Protein AF-A0A6I1KPI6-F1 (afdb_monomer_lite)

pLDDT: mean 81.3, std 11.46, range [42.84, 95.81]

Secondary structure (DSSP, 8-state):
---HHHHHHHHHHHHHHTT-----EEEE---S---HHHHHHHHHHHHHHT-EEEE---GGGS-GGG--GGG-S----SSS-SS-----

Foldseek 3Di:
DPCVLVVVVVVVVVCVVVVNDDALEAEDEDDDDPQQVNVVVSVVSSVVVVHHYDYDDDPVRHDPVRPDPVNDPDDDDPVDHPDDDPDD

Radius of gyration: 16.35 Å; chains: 1; bounding box: 32×30×58 Å

Sequence (88 aa):
METRPLFDIAYTLFANEENIPCLHFLLNDKKELMHDNQLLKIAQLVNQKGIQFVASILKDKLPEELNREEYFVVKLSQGDKLFRVEGY

Structure (mmCIF, N/CA/C/O backbone):
data_AF-A0A6I1KPI6-F1
#
_entry.id   AF-A0A6I1KPI6-F1
#
loop_
_atom_site.group_PDB
_atom_site.id
_atom_site.type_symbol
_atom_site.label_atom_id
_atom_site.label_alt_id
_atom_site.label_comp_id
_atom_site.label_asym_id
_atom_site.label_entity_id
_atom_site.label_seq_id
_atom_site.pdbx_PDB_ins_code
_atom_site.Cartn_x
_atom_site.Cartn_y
_atom_site.Cartn_z
_atom_site.occupancy
_atom_site.B_iso_or_equiv
_atom_site.auth_seq_id
_atom_site.auth_comp_id
_atom_site.auth_asym_id
_atom_site.auth_atom_id
_atom_site.pdbx_PDB_model_num
ATOM 1 N N . MET A 1 1 ? 6.242 17.800 -0.364 1.00 42.84 1 MET A N 1
ATOM 2 C CA . MET A 1 1 ? 4.782 17.617 -0.236 1.00 42.84 1 MET A CA 1
ATOM 3 C C . MET A 1 1 ? 4.554 16.159 0.169 1.00 42.84 1 MET A C 1
ATOM 5 O O . MET A 1 1 ? 4.135 15.362 -0.646 1.00 42.84 1 MET A O 1
ATOM 9 N N . GLU A 1 2 ? 4.922 15.781 1.403 1.00 51.28 2 GLU A N 1
ATOM 10 C CA . GLU A 1 2 ? 5.150 14.368 1.804 1.00 51.28 2 GLU A CA 1
ATOM 11 C C . 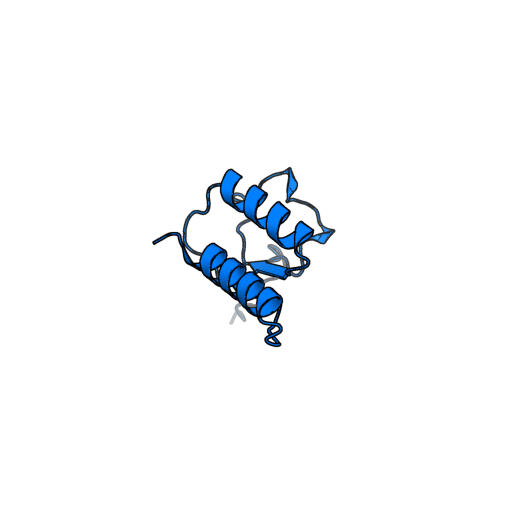GLU A 1 2 ? 4.076 13.775 2.752 1.00 51.28 2 GLU A C 1
ATOM 13 O O . GLU A 1 2 ? 4.303 12.753 3.388 1.00 51.28 2 GLU A O 1
ATOM 18 N N . THR A 1 3 ? 2.902 14.397 2.909 1.00 58.38 3 THR A N 1
ATOM 19 C CA . THR A 1 3 ? 2.015 14.110 4.062 1.00 58.38 3 THR A CA 1
ATOM 20 C C . THR A 1 3 ? 0.757 13.289 3.771 1.00 58.38 3 THR A C 1
ATOM 22 O O . THR A 1 3 ? 0.066 12.916 4.71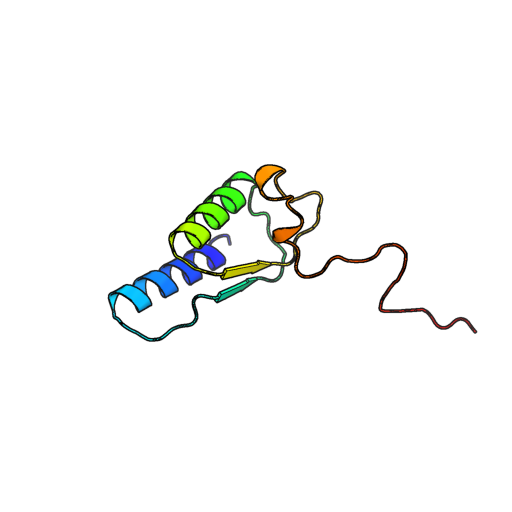6 1.00 58.38 3 THR A O 1
ATOM 25 N N . ARG A 1 4 ? 0.431 12.979 2.508 1.00 68.12 4 ARG A N 1
ATOM 26 C CA . ARG A 1 4 ? -0.895 12.430 2.157 1.00 68.12 4 ARG A CA 1
ATOM 27 C C . ARG A 1 4 ? -1.187 11.040 2.761 1.00 68.12 4 ARG A C 1
ATOM 29 O O . ARG A 1 4 ? -2.190 10.935 3.458 1.00 68.12 4 ARG A O 1
ATOM 36 N N . PRO A 1 5 ? -0.308 10.021 2.649 1.00 71.31 5 PRO A N 1
ATOM 37 C CA . PRO A 1 5 ? -0.597 8.699 3.213 1.00 71.31 5 PRO A CA 1
ATOM 38 C C . PRO A 1 5 ? -0.736 8.712 4.739 1.00 71.31 5 PRO A C 1
ATOM 40 O O . PRO A 1 5 ? -1.591 8.029 5.291 1.00 71.31 5 PRO A O 1
ATOM 43 N N . LEU A 1 6 ? 0.086 9.509 5.435 1.00 75.25 6 LEU A N 1
ATOM 44 C CA . LEU A 1 6 ? -0.020 9.650 6.889 1.00 75.25 6 LEU A CA 1
ATOM 45 C C . LEU A 1 6 ? -1.319 10.346 7.296 1.00 75.25 6 LEU A C 1
ATOM 47 O O . LEU A 1 6 ? -1.906 9.973 8.308 1.00 75.25 6 LEU A O 1
ATOM 51 N N . PHE A 1 7 ? -1.756 11.344 6.530 1.00 82.50 7 PHE A N 1
ATOM 52 C CA . PHE A 1 7 ? -2.999 12.055 6.800 1.00 82.50 7 PHE A CA 1
ATOM 53 C C . PHE A 1 7 ? -4.211 11.130 6.675 1.00 82.50 7 PHE A C 1
ATOM 55 O O . PHE A 1 7 ? -5.056 11.108 7.567 1.00 82.50 7 PHE A O 1
ATOM 62 N N . ASP A 1 8 ? -4.256 10.308 5.628 1.00 83.81 8 ASP A N 1
ATOM 63 C CA . ASP A 1 8 ? -5.366 9.378 5.419 1.00 83.81 8 ASP A CA 1
ATOM 64 C C . ASP A 1 8 ? -5.401 8.280 6.505 1.00 83.81 8 ASP A C 1
ATOM 66 O O . ASP A 1 8 ? -6.470 7.905 6.999 1.00 83.81 8 ASP A O 1
ATOM 70 N N . ILE A 1 9 ? -4.228 7.809 6.959 1.00 86.56 9 ILE A N 1
ATOM 71 C CA . ILE A 1 9 ? -4.126 6.898 8.113 1.00 86.56 9 ILE A CA 1
ATOM 72 C C . ILE A 1 9 ? -4.623 7.591 9.386 1.00 86.56 9 ILE A C 1
ATOM 74 O O . ILE A 1 9 ? -5.418 7.011 10.123 1.00 86.56 9 ILE A O 1
ATOM 78 N N . ALA A 1 10 ? -4.185 8.825 9.649 1.00 88.06 10 ALA A N 1
ATOM 79 C CA . ALA A 1 10 ? -4.604 9.580 10.828 1.00 88.06 10 ALA A CA 1
ATOM 80 C C . ALA A 1 10 ? -6.121 9.811 10.842 1.00 88.06 10 ALA A C 1
ATOM 82 O O . ALA A 1 10 ? -6.751 9.640 11.882 1.00 88.06 10 ALA A O 1
ATOM 83 N N . TYR A 1 11 ? -6.717 10.113 9.686 1.00 88.19 11 TYR A N 1
ATOM 84 C CA . TYR A 1 11 ? -8.166 10.230 9.546 1.00 88.19 11 TYR A CA 1
ATOM 85 C C . TYR A 1 11 ? -8.883 8.916 9.871 1.00 88.19 11 TYR A C 1
ATOM 87 O O . TYR A 1 11 ? -9.860 8.916 10.613 1.00 88.19 11 TYR A O 1
ATOM 95 N N . THR A 1 12 ? -8.369 7.790 9.372 1.00 89.25 12 THR A N 1
ATOM 96 C CA . THR A 1 12 ? -8.931 6.461 9.662 1.00 89.25 12 THR A CA 1
ATOM 97 C C . THR A 1 12 ? -8.885 6.150 11.163 1.00 89.25 12 THR A C 1
ATOM 99 O O . THR A 1 12 ? -9.840 5.618 11.725 1.00 89.25 12 THR A O 1
ATOM 102 N N . LEU A 1 13 ? -7.786 6.507 11.835 1.00 90.31 13 LEU A N 1
ATOM 103 C CA . LEU A 1 13 ? -7.647 6.330 13.282 1.00 90.31 13 LEU A CA 1
ATOM 104 C C . LEU A 1 13 ? -8.613 7.225 14.063 1.00 90.31 13 LEU A C 1
ATOM 106 O O . LEU A 1 13 ? -9.280 6.736 14.968 1.00 90.31 13 LEU A O 1
ATOM 110 N N . PHE A 1 14 ? -8.735 8.491 13.673 1.00 92.88 14 PHE A N 1
ATOM 111 C CA . PHE A 1 14 ? -9.687 9.422 14.272 1.00 92.88 14 PHE A CA 1
ATOM 112 C C . PHE A 1 14 ? -11.136 8.942 14.110 1.00 92.88 14 PHE A C 1
ATOM 114 O O . PHE A 1 14 ? -11.897 8.908 15.070 1.00 92.88 14 PHE A O 1
ATOM 121 N N . ALA A 1 15 ? -11.514 8.504 12.908 1.00 92.19 15 ALA A N 1
ATOM 122 C CA . ALA A 1 15 ? -12.849 7.981 12.650 1.00 92.19 15 ALA A CA 1
ATOM 123 C C . ALA A 1 15 ? -13.149 6.728 13.492 1.00 92.19 15 ALA A C 1
ATOM 125 O O . ALA A 1 15 ? -14.261 6.590 13.993 1.00 92.19 15 ALA A O 1
ATOM 126 N N . ASN A 1 16 ? -12.159 5.859 13.725 1.00 90.50 16 ASN A N 1
ATOM 127 C CA . ASN A 1 16 ? -12.314 4.729 14.646 1.00 90.50 16 ASN A CA 1
ATOM 128 C C . ASN A 1 16 ? -12.567 5.175 16.091 1.00 90.50 16 ASN A C 1
ATOM 130 O O . ASN A 1 16 ? -13.425 4.599 16.757 1.00 90.50 16 ASN A O 1
ATOM 134 N N . GLU A 1 17 ? -11.828 6.175 16.577 1.00 94.31 17 GLU A N 1
ATOM 135 C CA . GLU A 1 17 ? -11.989 6.713 17.935 1.00 94.31 17 GLU A CA 1
ATOM 136 C C . GLU A 1 17 ? -13.375 7.348 18.129 1.00 94.31 17 GLU A C 1
ATOM 138 O O . GLU A 1 17 ? -14.052 7.077 19.122 1.00 94.31 17 GLU A O 1
ATOM 143 N N . GLU A 1 18 ? -13.853 8.089 17.131 1.00 95.81 18 GLU A N 1
ATOM 144 C CA . GLU A 1 18 ? -15.175 8.728 17.135 1.00 95.81 18 GLU A CA 1
ATOM 145 C C . GLU A 1 18 ? -16.323 7.776 16.737 1.00 95.81 18 GLU A C 1
ATOM 147 O O . GLU A 1 18 ? -17.476 8.197 16.640 1.00 95.81 18 GLU A O 1
ATOM 152 N N . ASN A 1 19 ? -16.041 6.485 16.514 1.00 92.62 19 ASN A N 1
ATOM 153 C CA . ASN A 1 19 ? -17.005 5.481 16.036 1.00 92.62 19 ASN A CA 1
ATOM 154 C C . ASN A 1 19 ? -17.722 5.886 14.729 1.00 92.62 19 ASN A C 1
ATOM 156 O O . ASN A 1 19 ? -18.874 5.519 14.484 1.00 92.62 19 ASN A O 1
ATOM 160 N N . ILE A 1 20 ? -17.032 6.636 13.871 1.00 94.75 20 ILE A N 1
ATOM 161 C CA . ILE A 1 20 ? -17.495 7.042 12.548 1.00 94.75 20 ILE A CA 1
ATOM 162 C C . ILE A 1 20 ? -17.182 5.906 11.559 1.00 94.75 20 ILE A C 1
ATOM 164 O O . ILE A 1 20 ? -16.011 5.568 11.362 1.00 94.75 20 ILE A O 1
ATOM 168 N N . PRO A 1 21 ? -18.191 5.323 10.883 1.00 88.94 21 PRO A N 1
ATOM 169 C CA . PRO A 1 21 ? -17.954 4.319 9.853 1.00 88.94 21 PRO A CA 1
ATOM 170 C C . PRO A 1 21 ? -17.112 4.893 8.707 1.00 88.94 21 PRO A C 1
ATOM 172 O O . PRO A 1 21 ? -17.511 5.855 8.051 1.00 88.94 21 PRO A O 1
ATOM 175 N N . CYS A 1 22 ? -15.958 4.287 8.441 1.00 88.69 22 CYS A N 1
ATOM 176 C CA . CYS A 1 22 ? -15.073 4.659 7.341 1.00 88.69 22 CYS A CA 1
ATOM 177 C C . CYS A 1 22 ? -14.419 3.416 6.726 1.00 88.69 22 CYS A C 1
ATOM 179 O O . CYS A 1 22 ? -14.426 2.339 7.322 1.00 88.69 22 CYS A O 1
ATOM 181 N N . LEU A 1 23 ? -13.877 3.553 5.513 1.00 86.75 23 LEU A N 1
ATOM 182 C CA . LEU A 1 23 ? -13.109 2.483 4.883 1.00 86.75 23 LEU A CA 1
ATOM 183 C C . LEU A 1 23 ? -11.663 2.500 5.385 1.00 86.75 23 LEU A C 1
ATOM 185 O O . LEU A 1 23 ? -10.950 3.480 5.185 1.00 86.75 23 LEU A O 1
ATOM 189 N N . HIS A 1 24 ? -11.193 1.372 5.918 1.00 89.81 24 HIS A N 1
ATOM 190 C CA . HIS A 1 24 ? -9.785 1.131 6.271 1.00 89.81 24 HIS A CA 1
ATOM 191 C C . HIS A 1 24 ? -8.951 0.767 5.041 1.00 89.81 24 HIS A C 1
ATOM 193 O O . HIS A 1 24 ? -8.221 -0.224 5.040 1.00 89.81 24 HIS A O 1
ATOM 199 N N . PHE A 1 25 ? -9.094 1.540 3.967 1.00 87.50 25 PHE A N 1
ATOM 200 C CA . PHE A 1 25 ? -8.477 1.261 2.677 1.00 87.50 25 PHE A CA 1
ATOM 201 C C . PHE A 1 25 ? -7.888 2.529 2.065 1.00 87.50 25 PHE A C 1
ATOM 203 O O . PHE A 1 25 ? -8.561 3.549 1.937 1.00 87.50 25 PHE A O 1
ATOM 210 N N . LEU A 1 26 ? -6.629 2.437 1.650 1.00 86.81 26 LEU A N 1
ATOM 211 C CA . LEU A 1 26 ? -5.848 3.535 1.100 1.00 86.81 26 LEU A CA 1
ATOM 212 C C . LEU A 1 26 ? -5.347 3.144 -0.283 1.00 86.81 26 LEU A C 1
ATOM 214 O O . LEU A 1 26 ? -4.559 2.208 -0.409 1.00 86.81 26 LEU A O 1
ATOM 218 N N . LEU A 1 27 ? -5.766 3.885 -1.308 1.00 84.50 27 LEU A N 1
ATOM 219 C CA . LEU A 1 27 ? -5.275 3.723 -2.673 1.00 84.50 27 LEU A CA 1
ATOM 220 C C . LEU A 1 27 ? -4.416 4.923 -3.050 1.00 84.50 27 LEU A C 1
ATOM 222 O O . LEU A 1 27 ? -4.911 6.045 -3.131 1.00 84.50 27 LEU A O 1
ATOM 226 N N . ASN A 1 28 ? -3.132 4.683 -3.295 1.00 77.62 28 ASN A N 1
ATOM 227 C CA . ASN A 1 28 ? -2.197 5.728 -3.693 1.00 77.62 28 ASN A CA 1
ATOM 228 C C . ASN A 1 28 ? -1.581 5.401 -5.055 1.00 77.62 28 ASN A C 1
ATOM 230 O O . ASN A 1 28 ? -0.973 4.348 -5.235 1.00 77.62 28 ASN A O 1
ATOM 234 N N . ASP A 1 29 ? -1.709 6.321 -6.010 1.00 68.31 29 ASP A N 1
ATOM 235 C CA . ASP A 1 29 ? -1.002 6.224 -7.286 1.00 68.31 29 ASP A CA 1
ATOM 236 C C . ASP A 1 29 ? 0.387 6.879 -7.181 1.00 68.31 29 ASP A C 1
ATOM 238 O O . ASP A 1 29 ? 0.557 7.931 -6.554 1.00 68.31 29 ASP A O 1
ATOM 242 N N . LYS A 1 30 ? 1.417 6.225 -7.724 1.00 64.88 30 LYS A N 1
ATOM 243 C CA . LYS A 1 30 ? 2.818 6.551 -7.441 1.00 64.88 30 LYS A CA 1
ATOM 244 C C . LYS A 1 30 ? 3.298 7.778 -8.207 1.00 64.88 30 LYS A C 1
ATOM 246 O O . LYS A 1 30 ? 3.459 7.710 -9.424 1.00 64.88 30 LYS A O 1
ATOM 251 N N . LYS A 1 31 ? 3.738 8.810 -7.477 1.00 50.94 31 LYS A N 1
ATOM 252 C CA . LYS A 1 31 ? 4.969 9.567 -7.791 1.00 50.94 31 LYS A CA 1
ATOM 253 C C . LYS A 1 31 ? 5.304 10.597 -6.706 1.00 50.94 31 LYS A C 1
ATOM 255 O O . LYS A 1 31 ? 5.059 11.776 -6.878 1.00 50.94 31 LYS A O 1
ATOM 260 N N . GLU A 1 32 ? 5.905 10.161 -5.606 1.00 51.44 32 GLU A N 1
ATOM 261 C CA . GLU A 1 32 ? 7.026 10.881 -4.986 1.00 51.44 32 GLU A CA 1
ATOM 262 C C . GLU A 1 32 ? 7.673 9.983 -3.930 1.00 51.44 32 GLU A C 1
ATOM 264 O O . GLU A 1 32 ? 7.043 9.090 -3.366 1.00 51.44 32 GLU A O 1
ATOM 269 N N . LEU A 1 33 ? 8.984 10.129 -3.807 1.00 53.78 33 LEU A N 1
ATOM 270 C CA . LEU A 1 33 ? 9.916 9.247 -3.119 1.00 53.78 33 LEU A CA 1
ATOM 271 C C . LEU A 1 33 ? 9.577 9.085 -1.631 1.00 53.78 33 LEU A C 1
ATOM 273 O O . LEU A 1 33 ? 10.123 9.791 -0.794 1.00 53.78 33 LEU A O 1
ATOM 277 N N . MET A 1 34 ? 8.748 8.105 -1.277 1.00 61.12 34 MET A N 1
ATOM 278 C CA . MET A 1 34 ? 8.826 7.574 0.079 1.00 61.12 34 MET A CA 1
ATOM 279 C C . MET A 1 34 ? 10.129 6.797 0.180 1.00 61.12 34 MET A C 1
ATOM 281 O O . MET A 1 34 ? 10.324 5.811 -0.532 1.00 61.12 34 MET A O 1
ATOM 285 N N . HIS A 1 35 ? 11.040 7.280 1.021 1.00 67.62 35 HIS A N 1
ATOM 286 C CA . HIS A 1 35 ? 12.257 6.550 1.350 1.00 67.62 35 HIS A CA 1
ATOM 287 C C . HIS A 1 35 ? 11.890 5.159 1.886 1.00 67.62 35 HIS A C 1
ATOM 289 O O . HIS A 1 35 ? 10.900 5.019 2.605 1.00 67.62 35 HIS A O 1
ATOM 295 N N . ASP A 1 36 ? 12.709 4.148 1.595 1.00 70.81 36 ASP A N 1
ATOM 296 C CA . ASP A 1 36 ? 12.475 2.740 1.961 1.00 70.81 36 ASP A CA 1
ATOM 297 C C . ASP A 1 36 ? 12.040 2.565 3.432 1.00 70.81 36 ASP A C 1
ATOM 299 O O . ASP A 1 36 ? 11.073 1.866 3.741 1.00 70.81 36 ASP A O 1
ATOM 303 N N . ASN A 1 37 ? 12.664 3.323 4.340 1.00 76.69 37 ASN A N 1
ATOM 304 C CA . ASN A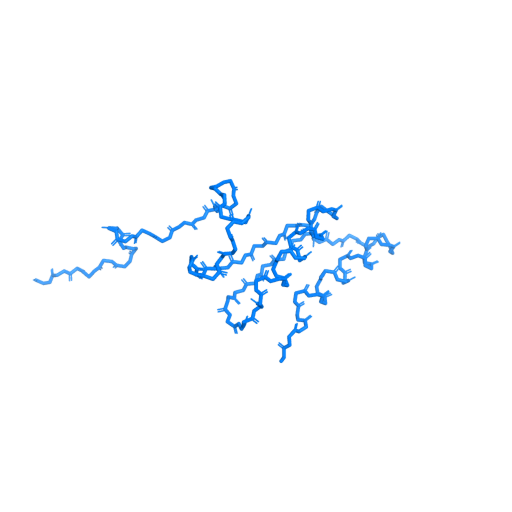 1 37 ? 12.341 3.336 5.770 1.00 76.69 37 ASN A CA 1
ATOM 305 C C . ASN A 1 37 ? 10.926 3.843 6.101 1.00 76.69 37 ASN A C 1
ATOM 307 O O . ASN A 1 37 ? 10.336 3.417 7.094 1.00 76.69 37 ASN A O 1
ATOM 311 N N . GLN A 1 38 ? 10.380 4.778 5.325 1.00 77.94 38 GLN A N 1
ATOM 312 C CA . GLN A 1 38 ? 9.015 5.276 5.518 1.00 77.94 38 GLN A CA 1
ATOM 313 C C . GLN A 1 38 ? 7.994 4.238 5.056 1.00 77.94 38 GLN A C 1
ATOM 315 O O . GLN A 1 38 ? 6.999 4.019 5.747 1.00 77.94 38 GLN A O 1
ATOM 320 N N . LEU A 1 39 ? 8.265 3.554 3.939 1.00 83.25 39 LEU A N 1
ATOM 321 C CA . LEU A 1 39 ? 7.389 2.500 3.434 1.00 83.25 39 LEU A CA 1
ATOM 322 C C . LEU A 1 39 ? 7.301 1.327 4.418 1.00 83.25 39 LEU A C 1
ATOM 324 O O . LEU A 1 39 ? 6.201 0.858 4.698 1.00 83.25 39 LEU A O 1
ATOM 328 N N . LEU A 1 40 ? 8.428 0.915 5.008 1.00 87.00 40 LEU A N 1
ATOM 329 C CA . LEU A 1 40 ? 8.453 -0.112 6.056 1.00 87.00 40 LEU A CA 1
ATOM 330 C C . LEU A 1 40 ? 7.636 0.293 7.288 1.00 87.00 40 LEU A C 1
ATOM 332 O O . LEU A 1 40 ? 6.830 -0.497 7.780 1.00 87.00 40 LEU A O 1
ATOM 336 N N . LYS A 1 41 ? 7.796 1.533 7.767 1.00 87.38 41 LYS A N 1
ATOM 337 C CA . LYS A 1 41 ? 7.027 2.048 8.913 1.00 87.38 41 LYS A CA 1
ATOM 338 C C . LYS A 1 41 ? 5.530 2.0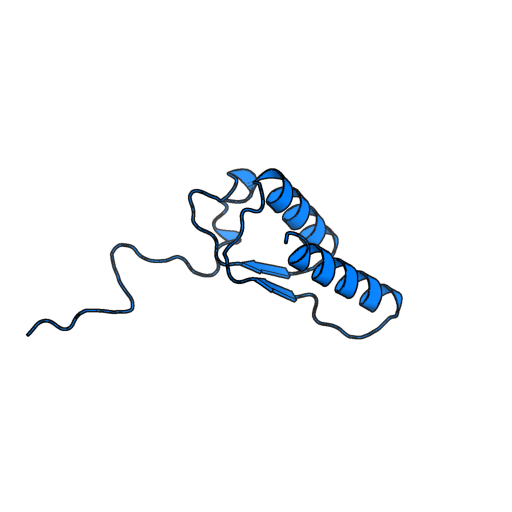97 8.626 1.00 87.38 41 LYS A C 1
ATOM 340 O O . LYS A 1 41 ? 4.735 1.730 9.487 1.00 87.38 41 LYS A O 1
ATOM 345 N N . ILE A 1 42 ? 5.145 2.522 7.423 1.00 85.69 42 ILE A N 1
ATOM 346 C CA . ILE A 1 42 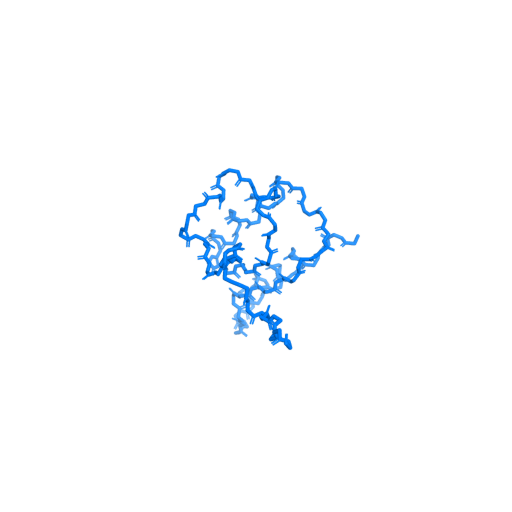? 3.742 2.541 7.002 1.00 85.69 42 ILE A CA 1
ATOM 347 C C . ILE A 1 42 ? 3.201 1.119 6.918 1.00 85.69 42 ILE A C 1
ATOM 349 O O . ILE A 1 42 ? 2.156 0.861 7.501 1.00 85.69 42 ILE A O 1
ATOM 353 N N . ALA A 1 43 ? 3.927 0.185 6.298 1.00 88.00 43 ALA A N 1
ATOM 354 C CA . ALA A 1 43 ? 3.527 -1.220 6.227 1.00 88.00 43 ALA A CA 1
ATOM 355 C C . ALA A 1 43 ? 3.311 -1.832 7.624 1.00 88.00 43 ALA A C 1
ATOM 357 O O . ALA A 1 43 ? 2.309 -2.503 7.863 1.00 88.00 43 ALA A O 1
ATOM 358 N N . GLN A 1 44 ? 4.207 -1.558 8.577 1.00 89.88 44 GLN A N 1
ATOM 359 C CA . GLN A 1 44 ? 4.046 -1.993 9.968 1.00 89.88 44 GLN A CA 1
ATOM 360 C C . GLN A 1 44 ? 2.807 -1.375 10.624 1.00 89.88 44 GLN A C 1
ATOM 362 O O . GLN A 1 44 ? 2.024 -2.090 11.250 1.00 89.88 44 GLN A O 1
ATOM 367 N N . LEU A 1 45 ? 2.612 -0.065 10.462 1.00 89.38 45 LEU A N 1
ATOM 368 C CA . LEU A 1 45 ? 1.492 0.662 11.053 1.00 89.38 45 LEU A CA 1
ATOM 369 C C . LEU A 1 45 ? 0.143 0.173 10.515 1.00 89.38 45 LEU A C 1
ATOM 371 O O . LEU A 1 45 ? -0.758 -0.115 11.301 1.00 89.38 45 LEU A O 1
ATOM 375 N N . VAL A 1 46 ? 0.002 0.054 9.192 1.00 89.19 46 VAL A N 1
ATOM 376 C CA . VAL A 1 46 ? -1.259 -0.371 8.568 1.00 89.19 46 VAL A CA 1
ATOM 377 C C . VAL A 1 46 ? -1.582 -1.825 8.919 1.00 89.19 46 VAL A C 1
ATOM 379 O O . VAL A 1 46 ? -2.723 -2.112 9.271 1.00 89.19 46 VAL A O 1
ATOM 382 N N . ASN A 1 47 ? -0.577 -2.708 8.988 1.00 89.44 47 ASN A N 1
ATOM 383 C CA . ASN A 1 47 ? -0.763 -4.091 9.441 1.00 89.44 47 ASN A CA 1
ATOM 384 C C . ASN A 1 47 ? -1.215 -4.173 10.908 1.00 89.44 47 ASN A C 1
ATOM 386 O O . ASN A 1 47 ? -2.127 -4.931 11.226 1.00 89.44 47 ASN A O 1
ATOM 390 N N . GLN A 1 48 ? -0.624 -3.377 11.806 1.00 91.81 48 GLN A N 1
ATOM 391 C CA . GLN A 1 48 ? -1.026 -3.343 13.220 1.00 91.81 48 GLN A CA 1
ATOM 392 C C . GLN A 1 48 ? -2.440 -2.787 13.427 1.00 91.81 48 GLN A C 1
ATOM 394 O O . GLN A 1 48 ? -3.111 -3.152 14.391 1.00 91.81 48 GLN A O 1
ATOM 399 N N . LYS A 1 49 ? -2.879 -1.876 12.554 1.00 88.62 49 LYS A N 1
ATOM 400 C CA . LYS A 1 49 ? -4.174 -1.189 12.653 1.00 88.62 49 LYS A CA 1
ATOM 401 C C . LYS A 1 49 ? -5.272 -1.818 11.791 1.00 88.62 49 LYS A C 1
ATOM 403 O O . LYS A 1 49 ? -6.395 -1.328 11.828 1.00 88.62 49 LYS A O 1
ATOM 408 N N . GLY A 1 50 ? -4.969 -2.880 11.040 1.00 89.50 50 GLY A N 1
ATOM 409 C CA . GLY A 1 50 ? -5.930 -3.536 10.147 1.00 89.50 50 GLY A CA 1
ATOM 410 C C . GLY A 1 50 ? -6.339 -2.679 8.945 1.00 89.50 50 GLY A C 1
ATOM 411 O O . GLY A 1 50 ? -7.458 -2.801 8.459 1.00 89.50 50 GLY A O 1
ATOM 412 N N . ILE A 1 51 ? -5.454 -1.794 8.485 1.00 90.94 51 ILE A N 1
ATOM 413 C CA . ILE A 1 51 ? -5.677 -0.912 7.336 1.00 90.94 51 ILE A CA 1
ATOM 414 C C . ILE A 1 51 ? -5.021 -1.534 6.101 1.00 90.94 51 ILE A C 1
ATOM 416 O O . ILE A 1 51 ? -3.890 -2.016 6.152 1.00 90.94 51 ILE A O 1
ATOM 420 N N . GLN A 1 52 ? -5.717 -1.509 4.971 1.00 89.81 52 GLN A N 1
ATOM 421 C CA . GLN A 1 52 ? -5.187 -1.955 3.690 1.00 89.81 52 GLN A CA 1
ATOM 422 C C . GLN A 1 52 ? -4.566 -0.780 2.936 1.00 89.81 52 GLN A C 1
ATOM 424 O O . GLN A 1 52 ? -5.222 0.228 2.682 1.00 89.81 52 GLN A O 1
ATOM 429 N N . PHE A 1 53 ? -3.301 -0.922 2.547 1.00 88.56 53 PHE A N 1
ATOM 430 C CA . PHE A 1 53 ? -2.589 0.057 1.730 1.00 88.56 53 PHE A CA 1
ATOM 431 C C . PHE A 1 53 ? -2.246 -0.550 0.372 1.00 88.56 53 PHE A C 1
ATOM 433 O O . PHE A 1 53 ? -1.460 -1.492 0.283 1.00 88.56 53 PHE A O 1
ATOM 440 N N . VAL A 1 54 ? -2.835 0.001 -0.685 1.00 88.75 54 VAL A N 1
ATOM 441 C CA . VAL A 1 54 ? -2.609 -0.413 -2.069 1.00 88.75 54 VAL A CA 1
ATOM 442 C C . VAL A 1 54 ? -1.934 0.728 -2.811 1.00 88.75 54 VAL A C 1
ATOM 444 O O . VAL A 1 54 ? -2.452 1.843 -2.882 1.00 88.75 54 VAL A O 1
ATOM 447 N N . ALA A 1 55 ? -0.766 0.444 -3.379 1.00 86.00 55 ALA A N 1
ATOM 448 C CA . ALA A 1 55 ? -0.028 1.412 -4.169 1.00 86.00 55 ALA A CA 1
ATOM 449 C C . ALA A 1 55 ? 0.652 0.761 -5.368 1.00 86.00 55 ALA A C 1
ATOM 451 O O . ALA A 1 55 ? 1.126 -0.376 -5.302 1.00 86.00 55 ALA A O 1
ATOM 452 N N . SER A 1 56 ? 0.745 1.510 -6.464 1.00 85.50 56 SER A N 1
ATOM 453 C CA . SER A 1 56 ? 1.608 1.151 -7.583 1.00 85.50 56 SER A CA 1
ATOM 454 C C . SER A 1 56 ? 3.071 1.347 -7.157 1.00 85.50 56 SER A C 1
ATOM 456 O O . SER A 1 56 ? 3.452 2.396 -6.645 1.00 85.50 56 SER A O 1
ATOM 458 N N . ILE A 1 57 ? 3.927 0.331 -7.311 1.00 81.19 57 ILE A N 1
ATOM 459 C CA . ILE A 1 57 ? 5.339 0.420 -6.913 1.00 81.19 57 ILE A CA 1
ATOM 460 C C . ILE A 1 57 ? 6.254 -0.150 -7.998 1.00 81.19 57 ILE A C 1
ATOM 462 O O . ILE A 1 57 ? 6.080 -1.275 -8.453 1.00 81.19 57 ILE A O 1
ATOM 466 N N . LEU A 1 58 ? 7.250 0.635 -8.429 1.00 82.31 58 LEU A N 1
ATOM 467 C CA . LEU A 1 58 ? 8.361 0.086 -9.206 1.00 82.31 58 LEU A CA 1
ATOM 468 C C . LEU A 1 58 ? 9.155 -0.907 -8.347 1.00 82.31 58 LEU A C 1
ATOM 470 O O . LEU A 1 58 ? 9.456 -0.610 -7.189 1.00 82.31 58 LEU A O 1
ATOM 474 N N . LYS A 1 59 ? 9.491 -2.065 -8.925 1.00 82.50 59 LYS A N 1
ATOM 475 C CA . LYS A 1 59 ? 10.151 -3.184 -8.231 1.00 82.50 59 LYS A CA 1
ATOM 476 C C . LYS A 1 59 ? 11.510 -2.803 -7.627 1.00 82.50 59 LYS A C 1
ATOM 478 O O . LYS A 1 59 ? 11.852 -3.298 -6.565 1.00 82.50 59 LYS A O 1
ATOM 483 N N . ASP A 1 60 ? 12.257 -1.914 -8.275 1.00 82.19 60 ASP A N 1
ATOM 484 C CA . ASP A 1 60 ? 13.560 -1.396 -7.824 1.00 82.19 60 ASP A CA 1
ATOM 485 C C . ASP A 1 60 ? 13.466 -0.450 -6.614 1.00 82.19 60 ASP A C 1
ATOM 487 O O . ASP A 1 60 ? 14.481 -0.110 -6.015 1.00 82.19 60 ASP A O 1
ATOM 491 N N . LYS A 1 61 ? 12.256 0.001 -6.270 1.00 80.06 61 LYS A N 1
ATOM 492 C CA . LYS A 1 61 ? 11.968 0.881 -5.127 1.00 80.06 61 LYS A CA 1
ATOM 493 C C . LYS A 1 61 ? 11.234 0.158 -3.999 1.00 80.06 61 LYS A C 1
ATOM 495 O O . LYS A 1 61 ?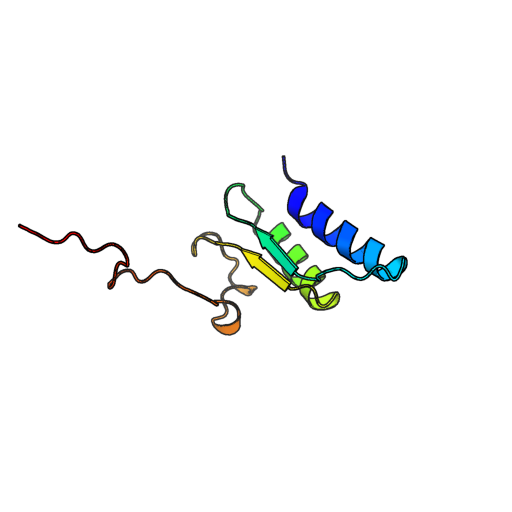 10.649 0.819 -3.146 1.00 80.06 61 LYS A O 1
ATOM 500 N N . LEU A 1 62 ? 11.160 -1.171 -4.056 1.00 84.56 62 LEU A N 1
ATOM 501 C CA . LEU A 1 62 ? 10.526 -1.986 -3.029 1.00 84.56 62 LEU A CA 1
ATOM 502 C C . LEU A 1 62 ? 11.613 -2.542 -2.091 1.00 84.56 62 LEU A C 1
ATOM 504 O O . LEU A 1 62 ? 12.517 -3.217 -2.583 1.00 84.56 62 LEU A O 1
ATOM 508 N N . PRO A 1 63 ? 11.523 -2.301 -0.771 1.00 86.31 63 PRO A N 1
ATOM 509 C CA . PRO A 1 63 ? 12.403 -2.917 0.219 1.00 86.31 63 PRO A CA 1
ATOM 510 C C . PRO A 1 63 ? 12.311 -4.445 0.167 1.00 86.31 63 PRO A C 1
ATOM 512 O O . PRO A 1 63 ? 11.228 -4.994 -0.064 1.00 86.31 63 PRO A O 1
ATOM 515 N N . GLU A 1 64 ? 13.421 -5.141 0.415 1.00 87.56 64 GLU A N 1
ATOM 516 C CA . GLU A 1 64 ? 13.466 -6.609 0.363 1.00 87.56 64 GLU A CA 1
ATOM 517 C C . GLU A 1 64 ? 12.473 -7.256 1.338 1.00 87.56 64 GLU A C 1
ATOM 519 O O . GLU A 1 64 ? 11.850 -8.266 1.010 1.00 87.56 64 GLU A O 1
ATOM 524 N N . GLU A 1 65 ? 12.239 -6.641 2.498 1.00 87.81 65 GLU A N 1
ATOM 525 C CA . GLU A 1 65 ? 11.322 -7.146 3.522 1.00 87.81 65 GLU A CA 1
ATOM 526 C C . GLU A 1 65 ? 9.859 -7.160 3.055 1.00 87.81 65 GLU A C 1
ATOM 528 O O . GLU A 1 65 ? 9.064 -7.987 3.519 1.00 87.81 65 GLU A O 1
ATOM 533 N N . LEU A 1 66 ? 9.509 -6.259 2.130 1.00 85.69 66 LEU A N 1
ATOM 534 C CA . LEU A 1 66 ? 8.179 -6.139 1.529 1.00 85.69 66 LEU A CA 1
ATOM 535 C C . LEU A 1 66 ? 8.087 -6.835 0.164 1.00 85.69 66 LEU A C 1
ATOM 537 O O . LEU A 1 66 ? 7.002 -6.920 -0.409 1.00 85.69 66 LEU A O 1
ATOM 541 N N . ASN A 1 67 ? 9.192 -7.370 -0.359 1.00 87.56 67 ASN A N 1
ATOM 542 C CA . ASN A 1 67 ? 9.241 -8.085 -1.633 1.00 87.56 67 ASN A CA 1
ATOM 543 C C . ASN A 1 67 ? 8.784 -9.547 -1.483 1.00 87.56 67 ASN A C 1
ATOM 545 O O . ASN A 1 67 ? 9.523 -10.490 -1.764 1.00 87.56 67 ASN A O 1
ATOM 549 N N . ARG A 1 68 ? 7.541 -9.733 -1.028 1.00 89.06 68 ARG A N 1
ATOM 550 C CA . ARG A 1 68 ? 6.898 -11.045 -0.873 1.00 89.06 68 ARG A CA 1
ATOM 551 C C . ARG A 1 68 ? 5.745 -11.179 -1.845 1.00 89.06 68 ARG A C 1
ATOM 553 O O . ARG A 1 68 ? 4.924 -10.273 -1.928 1.00 89.06 68 ARG A O 1
ATOM 560 N N . GLU A 1 69 ? 5.656 -12.309 -2.548 1.00 87.19 69 GLU A N 1
ATOM 561 C CA . GLU A 1 69 ? 4.626 -12.530 -3.576 1.00 87.19 69 GLU A CA 1
ATOM 562 C C . GLU A 1 69 ? 3.192 -12.346 -3.061 1.00 87.19 69 GLU A C 1
ATOM 564 O O . GLU A 1 69 ? 2.355 -11.847 -3.806 1.00 87.19 69 GLU A O 1
ATOM 569 N N . GLU A 1 70 ? 2.946 -12.648 -1.784 1.00 89.00 70 GLU A N 1
ATOM 570 C CA . GLU A 1 70 ? 1.662 -12.458 -1.093 1.00 89.00 70 GLU A CA 1
ATOM 571 C C . GLU A 1 70 ? 1.144 -11.008 -1.099 1.00 89.00 70 GLU A C 1
ATOM 573 O O . GLU A 1 70 ? -0.062 -10.790 -1.015 1.00 89.00 70 GLU A O 1
ATOM 578 N N . TYR A 1 71 ? 2.028 -10.015 -1.246 1.00 87.56 71 TYR A N 1
ATOM 579 C CA . TYR A 1 71 ? 1.657 -8.597 -1.292 1.00 87.56 71 TYR A CA 1
ATOM 580 C C . TYR A 1 71 ? 1.424 -8.066 -2.712 1.00 87.56 71 TYR A C 1
ATOM 582 O O . TYR A 1 71 ? 1.026 -6.913 -2.886 1.00 87.56 71 TYR A O 1
ATOM 590 N N . PHE A 1 72 ? 1.654 -8.879 -3.748 1.00 88.06 72 PHE A N 1
ATOM 591 C CA . PHE A 1 72 ? 1.472 -8.454 -5.134 1.00 88.06 72 PHE A CA 1
ATOM 592 C C . PHE A 1 72 ? 0.105 -8.879 -5.661 1.00 88.06 72 PHE A C 1
ATOM 594 O O . PHE A 1 72 ? -0.119 -10.042 -5.979 1.00 88.06 72 PHE A O 1
ATOM 601 N N . VAL A 1 73 ? -0.781 -7.901 -5.843 1.00 86.81 73 VAL A N 1
ATOM 602 C CA . VAL A 1 73 ? -2.109 -8.127 -6.436 1.00 86.81 73 VAL A CA 1
ATOM 603 C C . VAL A 1 73 ? -2.028 -8.232 -7.963 1.00 86.81 73 VAL A C 1
ATOM 605 O O . VAL A 1 73 ? -2.663 -9.092 -8.565 1.00 86.81 73 VAL A O 1
ATOM 608 N N . VAL A 1 74 ? -1.226 -7.375 -8.605 1.00 87.06 74 VAL A N 1
ATOM 609 C CA . VAL A 1 74 ? -1.000 -7.362 -10.060 1.00 87.06 74 VAL A CA 1
ATOM 610 C C . VAL A 1 74 ? 0.464 -7.026 -10.340 1.00 87.06 74 VAL A C 1
ATOM 612 O O . VAL A 1 74 ? 1.041 -6.144 -9.703 1.00 87.06 74 VAL A O 1
ATOM 615 N N . LYS A 1 75 ? 1.068 -7.714 -11.315 1.00 85.69 75 LYS A N 1
ATOM 616 C CA . LYS A 1 75 ? 2.424 -7.441 -11.814 1.00 85.69 75 LYS A CA 1
ATOM 617 C C . LYS A 1 75 ? 2.363 -7.132 -13.309 1.00 85.69 75 LYS A C 1
ATOM 619 O O . LYS A 1 75 ? 1.614 -7.764 -14.048 1.00 85.69 75 LYS A O 1
ATOM 624 N N . LEU A 1 76 ? 3.180 -6.183 -13.763 1.00 81.94 76 LEU A N 1
ATOM 625 C CA . LEU A 1 76 ? 3.348 -5.929 -15.192 1.00 81.94 76 LEU A CA 1
ATOM 626 C C . LEU A 1 76 ? 4.162 -7.065 -15.821 1.00 81.94 76 LEU A C 1
ATOM 628 O O . LEU A 1 76 ? 5.296 -7.323 -15.412 1.00 81.94 76 LEU A O 1
ATOM 632 N N . SER A 1 77 ? 3.590 -7.724 -16.828 1.00 81.62 77 SER A N 1
ATOM 633 C CA . SER A 1 77 ? 4.309 -8.704 -17.640 1.00 81.62 77 SER A CA 1
ATOM 634 C C . SER A 1 77 ? 5.248 -7.990 -18.612 1.00 81.62 77 SER A C 1
ATOM 636 O O . SER A 1 77 ? 4.868 -7.025 -19.273 1.00 81.62 77 SER A O 1
ATOM 638 N N . GLN A 1 78 ? 6.490 -8.467 -18.703 1.00 78.50 78 GLN A N 1
ATOM 639 C CA . GLN A 1 78 ? 7.436 -8.002 -19.723 1.00 78.50 78 GLN A CA 1
ATOM 640 C C . GLN A 1 78 ? 7.192 -8.678 -21.081 1.00 78.50 78 GLN A C 1
ATOM 642 O O . GLN A 1 78 ? 7.480 -8.083 -22.116 1.00 78.50 78 GLN A O 1
ATOM 647 N N . GLY A 1 79 ? 6.657 -9.904 -21.076 1.00 81.19 79 GLY A N 1
ATOM 648 C CA . GLY A 1 79 ? 6.443 -10.717 -22.279 1.00 81.19 79 GLY A CA 1
ATOM 649 C C . GLY A 1 79 ? 5.044 -10.607 -22.886 1.00 81.19 79 GLY A C 1
ATOM 650 O O . GLY A 1 79 ? 4.866 -10.962 -24.044 1.00 81.19 79 GLY A O 1
ATOM 651 N N . ASP A 1 80 ? 4.063 -10.102 -22.136 1.00 80.69 80 ASP A N 1
ATOM 652 C CA . ASP A 1 80 ? 2.683 -9.944 -22.601 1.00 80.69 80 ASP A CA 1
ATOM 653 C C . ASP A 1 80 ? 2.167 -8.550 -22.235 1.00 80.69 80 ASP A C 1
ATOM 655 O O . ASP A 1 80 ? 1.809 -8.266 -21.090 1.00 80.69 80 ASP A O 1
ATOM 659 N N . LYS A 1 81 ? 2.214 -7.642 -23.211 1.00 80.44 81 LYS A N 1
ATOM 660 C CA . LYS A 1 81 ? 1.786 -6.254 -23.033 1.00 80.44 81 LYS A CA 1
ATOM 661 C C . LYS A 1 81 ? 0.285 -6.150 -23.286 1.00 80.44 81 LYS A C 1
ATOM 663 O O . LYS A 1 81 ? -0.202 -6.619 -24.311 1.00 80.44 81 LYS A O 1
ATOM 668 N N . LEU A 1 82 ? -0.420 -5.464 -22.382 1.00 76.56 82 LEU A N 1
ATOM 669 C CA . LEU A 1 82 ? -1.858 -5.193 -22.503 1.00 76.56 82 LEU A CA 1
ATOM 670 C C . LEU A 1 82 ? -2.185 -4.404 -23.780 1.00 76.56 82 LEU A C 1
ATOM 672 O O . LEU A 1 82 ? -3.144 -4.714 -24.477 1.00 76.56 82 LEU A O 1
ATOM 676 N N . PHE A 1 83 ? -1.354 -3.412 -24.108 1.00 76.06 83 PHE A N 1
ATOM 677 C CA . PHE A 1 83 ? -1.415 -2.714 -25.387 1.00 76.06 83 PHE A CA 1
ATOM 678 C C . PHE A 1 83 ? -0.508 -3.430 -26.380 1.00 76.06 83 PHE A C 1
ATOM 680 O O . PHE A 1 83 ? 0.721 -3.326 -26.316 1.00 76.06 83 PHE A O 1
ATOM 687 N N . ARG A 1 84 ? -1.131 -4.180 -27.285 1.00 77.06 84 ARG A N 1
ATOM 688 C CA . ARG A 1 84 ? -0.464 -4.817 -28.418 1.00 77.06 84 ARG A CA 1
ATOM 689 C C . ARG A 1 84 ? -0.554 -3.855 -29.594 1.00 77.06 84 ARG A C 1
ATOM 691 O O . ARG A 1 84 ? -1.628 -3.341 -29.889 1.00 77.06 84 ARG A O 1
ATOM 698 N N . VAL A 1 85 ? 0.576 -3.569 -30.230 1.00 76.44 85 VAL A N 1
ATOM 699 C CA . VAL A 1 85 ? 0.554 -2.860 -31.511 1.00 76.44 85 VAL A CA 1
ATOM 700 C C . VAL A 1 85 ? 0.082 -3.888 -32.530 1.00 76.44 85 VAL A C 1
ATOM 702 O O . VAL A 1 85 ? 0.802 -4.852 -32.787 1.00 76.44 85 VAL A O 1
ATOM 705 N N . GLU A 1 86 ? -1.132 -3.738 -33.053 1.00 68.38 86 GLU A N 1
ATOM 706 C CA . GLU A 1 86 ? -1.536 -4.511 -34.225 1.00 68.38 86 GLU A CA 1
ATOM 707 C C . GLU A 1 86 ? -0.682 -4.024 -35.398 1.00 68.38 86 GLU A C 1
ATOM 709 O O . GLU A 1 86 ? -0.750 -2.860 -35.796 1.00 68.38 86 GLU A O 1
ATOM 714 N N . GLY A 1 87 ? 0.228 -4.880 -35.860 1.00 66.31 87 GLY A N 1
ATOM 715 C CA . GLY A 1 87 ? 1.053 -4.594 -37.026 1.00 66.31 87 GLY A CA 1
ATOM 716 C C . GLY A 1 87 ? 0.206 -4.646 -38.294 1.00 66.31 87 GLY A C 1
ATOM 717 O O . GLY A 1 87 ? -0.566 -5.588 -38.466 1.00 66.31 87 GLY A O 1
ATOM 718 N N . TYR A 1 88 ? 0.365 -3.629 -39.146 1.00 48.88 88 TYR A N 1
ATOM 719 C CA . TYR A 1 88 ? 0.008 -3.670 -40.569 1.00 48.88 88 TYR A CA 1
ATOM 720 C C . TYR A 1 88 ? 0.858 -4.698 -41.322 1.00 48.88 88 TYR A C 1
ATOM 722 O O . TYR A 1 88 ? 2.051 -4.841 -40.961 1.00 48.88 88 TYR A O 1
#